Protein AF-A0A845PRW2-F1 (afdb_monomer)

Organism: NCBI:txid2681556

Sequence (77 aa):
MSLAYFNSLKLALDNNVTSISFPNISTGIYRFPKEKADKIAIQTIADFLTMTTKIKRVIFVCFDDENYQIYSGLLKQ

InterPro domains:
  IPR002589 Macro domain [PF01661] (4-41)
  IPR002589 Macro domain [PS51154] (1-77)
  IPR043472 Macro domain-like [G3DSA:3.40.220.10] (1-77)
  IPR043472 Macro domain-like [SSF52949] (4-76)

Secondary structure (DSSP, 8-state):
-HHHHHHHHHHHHHTT--EEEEE-TTSSTT---HHHHHHHHHHHHHHHHHT-SS--EEEEE-SSHHHHHHHHHHHT-

Foldseek 3Di:
DLVVLLVVVVVCVVVLNQEEEDEQPCCPPNVDPLLVSLVSNVVS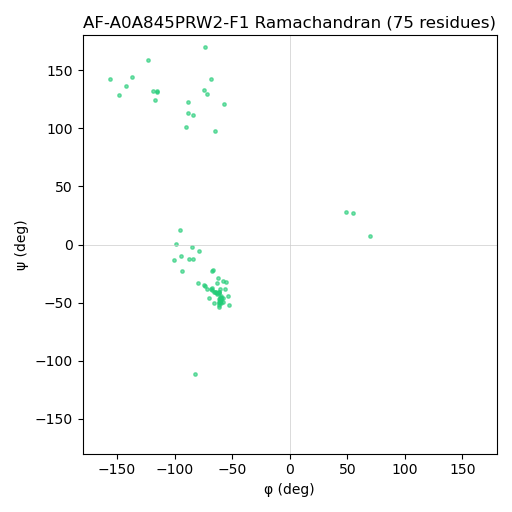NVVVCVVDPSHPYYHYDYPDVVSVVSNVVVVVD

Solvent-accessible surface area (backbone atoms only — not comparable to full-atom values): 4608 Å² total; per-residue (Å²): 113,50,66,59,56,50,52,52,51,50,53,32,53,78,67,70,40,39,66,51,76,42,65,75,71,57,48,61,97,69,63,42,60,57,73,62,46,52,50,42,49,51,51,45,50,53,59,54,50,74,78,42,80,65,58,75,44,79,42,80,48,58,91,48,70,68,56,41,52,50,52,54,61,65,72,73,110

Mean predicted aligned error: 3.89 Å

pLDDT: mean 89.04, std 8.97, range [54.12, 97.5]

Nearest PDB structures (foldseek):
  5cb3-assembly1_A  TM=9.776E-01  e=6.058E-06  Escherichia coli K-12
  5cms-assembly3_B  TM=9.708E-01  e=5.333E-06  Escherichia coli
  5lcc-assembly2_B  TM=9.664E-01  e=1.898E-04  Oceanobacillus iheyensis HTE831
  8rsl-assembly2_B  TM=9.169E-01  e=1.471E-04  Staphylococcus aureus
  3q71-assembly1_A  TM=9.268E-01  e=5.236E-03  Homo sapiens

Structure (mmCIF, N/CA/C/O backbone):
data_AF-A0A845PRW2-F1
#
_entry.id   AF-A0A845PRW2-F1
#
loop_
_atom_site.group_PDB
_atom_site.id
_atom_site.type_symbol
_atom_site.label_atom_id
_atom_site.label_alt_id
_atom_site.label_comp_id
_atom_site.label_asym_id
_atom_site.label_entity_id
_atom_site.label_seq_id
_atom_site.pdbx_PDB_ins_code
_atom_site.Cartn_x
_atom_site.Cartn_y
_atom_site.Cartn_z
_atom_site.occupancy
_atom_site.B_iso_or_equiv
_atom_site.auth_seq_id
_atom_site.auth_comp_id
_atom_site.auth_asym_id
_atom_site.a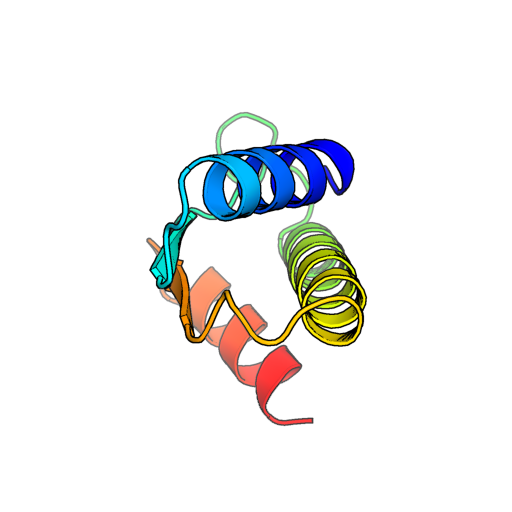uth_atom_id
_atom_site.pdbx_PDB_model_num
ATOM 1 N N . MET A 1 1 ? 9.618 10.214 -1.272 1.00 78.75 1 MET A N 1
ATOM 2 C CA . MET A 1 1 ? 8.786 9.018 -1.529 1.00 78.75 1 MET A CA 1
ATOM 3 C C . MET A 1 1 ? 7.958 8.644 -0.300 1.00 78.75 1 MET A C 1
ATOM 5 O O . MET A 1 1 ? 6.744 8.626 -0.420 1.00 78.75 1 MET A O 1
ATOM 9 N N . SER A 1 2 ? 8.560 8.477 0.885 1.00 86.94 2 SER A N 1
ATOM 10 C CA . SER A 1 2 ? 7.829 8.247 2.151 1.00 86.94 2 SER A CA 1
ATOM 11 C C . SER A 1 2 ? 6.758 9.307 2.459 1.00 86.94 2 SER A C 1
ATOM 13 O O . SER A 1 2 ? 5.625 8.953 2.761 1.00 86.94 2 SER A O 1
ATOM 15 N N . LEU A 1 3 ? 7.056 10.605 2.285 1.00 90.75 3 LEU A N 1
ATOM 16 C CA . LEU A 1 3 ? 6.067 11.671 2.525 1.00 90.75 3 LEU A CA 1
ATOM 17 C C . LEU A 1 3 ? 4.788 11.528 1.684 1.00 90.75 3 LEU A C 1
ATOM 19 O O . LEU A 1 3 ? 3.723 11.917 2.152 1.00 90.75 3 LEU A O 1
ATOM 23 N N . ALA A 1 4 ? 4.873 10.979 0.466 1.00 91.56 4 ALA A N 1
ATOM 24 C CA . ALA A 1 4 ? 3.693 10.778 -0.374 1.00 91.56 4 ALA A CA 1
ATOM 25 C C . ALA A 1 4 ? 2.752 9.746 0.263 1.00 91.56 4 ALA A C 1
ATOM 27 O O . ALA A 1 4 ? 1.582 10.042 0.481 1.00 91.56 4 ALA A O 1
ATOM 28 N N . TYR A 1 5 ? 3.285 8.586 0.657 1.00 93.75 5 TYR A N 1
ATOM 29 C CA . TYR A 1 5 ? 2.514 7.550 1.349 1.00 93.75 5 TYR A CA 1
ATOM 30 C C . TYR A 1 5 ? 1.953 8.044 2.686 1.00 93.75 5 TYR A C 1
ATOM 32 O O . TYR A 1 5 ? 0.761 7.887 2.942 1.00 93.75 5 TYR A O 1
ATOM 40 N N . PHE A 1 6 ? 2.780 8.698 3.508 1.00 95.31 6 PHE A N 1
ATOM 41 C CA . PHE A 1 6 ? 2.362 9.205 4.816 1.00 95.31 6 PHE A CA 1
ATOM 42 C C . PHE A 1 6 ? 1.226 10.230 4.705 1.00 95.31 6 PHE A C 1
ATOM 44 O O . PHE A 1 6 ? 0.203 10.097 5.374 1.00 95.31 6 PHE A O 1
ATOM 51 N N . ASN A 1 7 ? 1.367 11.235 3.834 1.00 96.44 7 ASN A N 1
ATOM 52 C CA . ASN A 1 7 ? 0.349 12.275 3.684 1.00 96.44 7 ASN A CA 1
ATOM 53 C C . ASN A 1 7 ? -0.949 11.725 3.081 1.00 96.44 7 ASN A C 1
ATOM 55 O O . ASN A 1 7 ? -2.028 12.120 3.516 1.00 96.44 7 ASN A O 1
ATOM 59 N N . SER A 1 8 ? -0.866 10.789 2.130 1.00 96.25 8 SER A N 1
ATOM 60 C CA . SER A 1 8 ? -2.050 10.112 1.591 1.00 96.25 8 SER A CA 1
ATOM 61 C C . SER A 1 8 ? -2.779 9.286 2.653 1.00 96.25 8 SER A C 1
ATOM 63 O O . SER A 1 8 ? -4.004 9.346 2.726 1.00 96.25 8 SER A O 1
ATOM 65 N N . LEU A 1 9 ? -2.051 8.554 3.502 1.00 96.44 9 LEU A N 1
ATOM 66 C CA . LEU A 1 9 ? -2.636 7.797 4.612 1.00 96.44 9 LEU A CA 1
ATOM 67 C C . LEU A 1 9 ? -3.258 8.711 5.670 1.00 96.44 9 LEU A C 1
ATOM 69 O O . LEU A 1 9 ? -4.353 8.432 6.153 1.00 96.44 9 LEU A O 1
ATOM 73 N N . LYS A 1 10 ? -2.597 9.825 5.994 1.00 97.12 10 LYS A N 1
ATOM 74 C CA . LYS A 1 10 ? -3.142 10.833 6.904 1.00 97.12 10 LYS A CA 1
ATOM 75 C C . LYS A 1 10 ? -4.445 11.421 6.361 1.00 97.12 10 LYS A C 1
ATOM 77 O O . LYS A 1 10 ? -5.441 11.441 7.072 1.00 97.12 10 LYS A O 1
ATOM 82 N N . LEU A 1 11 ? -4.470 11.805 5.085 1.00 97.50 11 LEU A N 1
ATOM 83 C CA . LEU A 1 11 ? -5.681 12.318 4.448 1.00 97.50 11 LEU A CA 1
ATOM 84 C C . LEU A 1 11 ? -6.804 11.269 4.432 1.00 97.50 11 LEU A C 1
ATOM 86 O O . LEU A 1 11 ? -7.959 11.602 4.689 1.00 97.50 11 LEU A O 1
ATOM 90 N N . ALA A 1 12 ? -6.476 10.003 4.166 1.00 96.56 12 ALA A N 1
ATOM 91 C CA . ALA A 1 12 ? -7.431 8.901 4.234 1.00 96.56 12 ALA A CA 1
ATOM 92 C C . ALA A 1 12 ? -8.018 8.751 5.649 1.00 96.56 12 ALA A C 1
ATOM 94 O O . ALA A 1 12 ? -9.235 8.645 5.803 1.00 96.56 12 ALA A O 1
ATOM 95 N N . LEU A 1 13 ? -7.169 8.814 6.678 1.00 96.06 13 LEU A N 1
ATOM 96 C CA . LEU A 1 13 ? -7.575 8.755 8.081 1.00 96.06 13 LEU A CA 1
ATOM 97 C C . LEU A 1 13 ? -8.513 9.912 8.458 1.00 96.06 13 LEU A C 1
ATOM 99 O O . LEU A 1 13 ? -9.558 9.668 9.064 1.00 96.06 13 LEU A O 1
ATOM 103 N N . ASP A 1 14 ? -8.166 11.138 8.062 1.00 96.88 14 ASP A N 1
ATOM 104 C CA . ASP A 1 14 ? -8.951 12.351 8.329 1.00 96.88 14 ASP A CA 1
ATOM 105 C C . ASP A 1 14 ? -10.341 12.292 7.664 1.00 96.88 14 ASP A C 1
ATOM 107 O O . ASP A 1 14 ? -11.314 12.830 8.189 1.00 96.88 14 ASP A O 1
ATOM 111 N N . ASN A 1 15 ? -10.459 11.568 6.545 1.00 97.44 15 ASN A N 1
ATOM 112 C CA . ASN A 1 15 ? -11.712 11.353 5.816 1.00 97.44 15 ASN A CA 1
ATOM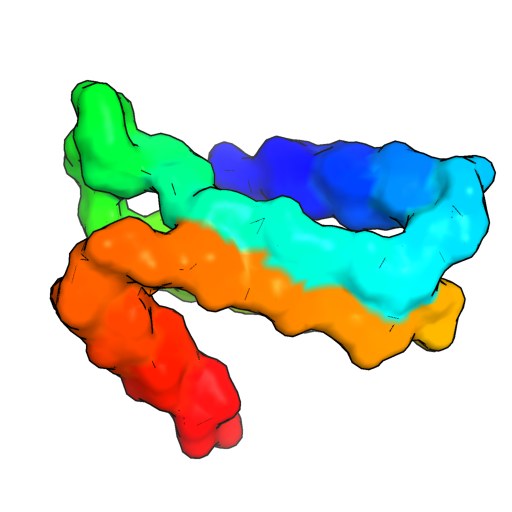 113 C C . ASN A 1 15 ? -12.430 10.040 6.187 1.00 97.44 15 ASN A C 1
ATOM 115 O O . ASN A 1 15 ? -13.359 9.629 5.495 1.00 97.44 15 ASN A O 1
ATOM 119 N N . ASN A 1 16 ? -12.024 9.367 7.271 1.00 95.50 16 ASN A N 1
ATOM 120 C CA . ASN A 1 16 ? -12.584 8.084 7.724 1.00 95.50 16 ASN A CA 1
ATOM 121 C C . ASN A 1 16 ? -12.557 6.965 6.660 1.00 95.50 16 ASN A C 1
ATOM 123 O O . ASN A 1 16 ? -13.366 6.034 6.692 1.00 95.50 16 ASN A O 1
ATOM 127 N N . VAL A 1 17 ? -11.611 7.027 5.725 1.00 97.00 17 VAL A N 1
ATOM 128 C CA . VAL A 1 17 ? -11.384 5.969 4.742 1.00 97.00 17 VAL A CA 1
ATOM 129 C C . VAL A 1 17 ? -10.762 4.767 5.448 1.00 97.00 17 VAL A C 1
ATOM 131 O O . VAL A 1 17 ? -9.764 4.883 6.155 1.00 97.00 17 VAL A O 1
ATOM 134 N N . THR A 1 18 ? -11.344 3.588 5.238 1.00 95.81 18 THR A N 1
ATOM 135 C CA . THR A 1 18 ? -10.886 2.342 5.876 1.00 95.81 18 THR A CA 1
ATOM 136 C C . THR A 1 18 ? -10.032 1.471 4.954 1.00 95.81 18 THR A C 1
ATOM 138 O O . THR A 1 18 ? -9.358 0.556 5.428 1.00 95.81 18 THR A O 1
ATOM 141 N N . SER A 1 19 ? -10.020 1.756 3.648 1.00 96.44 19 SER A N 1
ATOM 142 C CA . SER A 1 19 ? -9.227 1.028 2.658 1.00 96.44 19 SER A CA 1
ATOM 143 C C . SER A 1 19 ? -8.644 1.946 1.591 1.00 96.44 19 SER A C 1
ATOM 145 O O . SER A 1 19 ? -9.368 2.777 1.045 1.00 96.44 19 SER A O 1
ATOM 147 N N . ILE A 1 20 ? -7.375 1.749 1.237 1.00 96.06 20 ILE A N 1
ATOM 148 C CA . ILE A 1 20 ? -6.668 2.565 0.241 1.00 96.06 20 ILE A CA 1
ATOM 149 C C . ILE A 1 20 ? -5.835 1.692 -0.702 1.00 96.06 20 ILE A C 1
ATOM 151 O O . ILE A 1 20 ? -5.276 0.676 -0.291 1.00 96.06 20 ILE A O 1
ATOM 155 N N . SER A 1 21 ? -5.761 2.089 -1.973 1.00 95.25 21 SER A N 1
ATOM 156 C CA . SER A 1 21 ? -4.919 1.44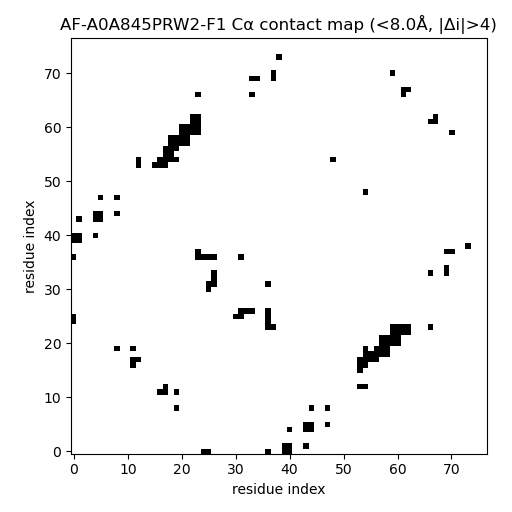3 -2.984 1.00 95.25 21 SER A CA 1
ATOM 157 C C . SER A 1 21 ? -3.835 2.409 -3.451 1.00 95.25 21 SER A C 1
ATOM 159 O O . SER A 1 21 ? -4.143 3.556 -3.775 1.00 95.25 21 SER A O 1
ATOM 161 N N . PHE A 1 22 ? -2.588 1.948 -3.503 1.00 93.81 22 PHE A N 1
ATOM 162 C CA . PHE A 1 22 ? -1.448 2.719 -3.991 1.00 93.81 22 PHE A CA 1
ATOM 163 C C . PHE A 1 22 ? -0.873 2.088 -5.262 1.00 93.81 22 PHE A C 1
ATOM 165 O O . PHE A 1 22 ? -0.611 0.885 -5.256 1.00 93.81 22 PHE A O 1
ATOM 172 N N . PRO A 1 23 ? -0.631 2.866 -6.332 1.00 89.94 23 PRO A N 1
ATOM 173 C CA . PRO A 1 23 ? 0.214 2.416 -7.434 1.00 89.94 23 PRO A CA 1
ATOM 174 C C . PRO A 1 23 ? 1.692 2.429 -7.012 1.00 89.94 23 PRO A C 1
A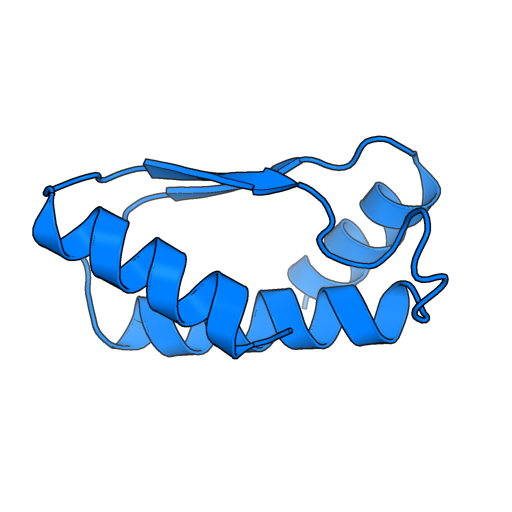TOM 176 O O . PRO A 1 23 ? 2.047 3.032 -5.997 1.00 89.94 23 PRO A O 1
ATOM 179 N N . ASN A 1 24 ? 2.579 1.852 -7.826 1.00 83.06 24 ASN A N 1
ATOM 180 C CA . ASN A 1 24 ? 4.022 2.034 -7.655 1.00 83.06 24 ASN A CA 1
ATOM 181 C C . ASN A 1 24 ? 4.420 3.507 -7.893 1.00 83.06 24 ASN A C 1
ATOM 183 O O . ASN A 1 24 ? 4.589 3.961 -9.029 1.00 83.06 24 ASN A O 1
ATOM 187 N N . ILE A 1 25 ? 4.561 4.283 -6.817 1.00 77.38 25 ILE A N 1
ATOM 188 C CA . ILE A 1 25 ? 4.940 5.698 -6.901 1.00 77.38 25 ILE A CA 1
ATOM 189 C C . ILE A 1 25 ? 6.435 5.810 -7.243 1.00 77.38 25 ILE A C 1
ATOM 191 O O . ILE A 1 25 ? 7.278 5.178 -6.614 1.00 77.38 25 ILE A O 1
ATOM 195 N N . SER A 1 26 ? 6.765 6.675 -8.209 1.00 73.19 26 SER A N 1
ATOM 196 C CA . SER A 1 26 ? 8.138 7.035 -8.619 1.00 73.19 26 SER A CA 1
ATOM 197 C C . SER A 1 26 ? 8.967 5.961 -9.352 1.00 73.19 26 SER A C 1
ATOM 199 O O . SER A 1 26 ? 10.134 6.219 -9.645 1.00 73.19 26 SER A O 1
ATOM 201 N N . THR A 1 27 ? 8.398 4.815 -9.732 1.00 64.62 27 THR A N 1
ATOM 202 C CA . THR A 1 27 ? 9.114 3.759 -10.488 1.00 64.62 27 THR A CA 1
ATOM 203 C C . THR A 1 27 ? 8.943 3.841 -12.012 1.00 64.62 27 THR A C 1
ATOM 205 O O . THR A 1 27 ? 9.656 3.161 -12.743 1.00 64.62 27 THR A O 1
ATOM 208 N N . GLY A 1 28 ? 8.035 4.693 -12.505 1.00 68.00 28 GLY A N 1
ATOM 209 C CA . GLY A 1 28 ? 7.825 4.951 -13.937 1.00 68.00 28 GLY A CA 1
ATOM 210 C C . GLY A 1 28 ? 8.818 5.968 -14.519 1.00 68.00 28 GLY A C 1
ATOM 211 O O . GLY A 1 28 ? 10.017 5.719 -14.603 1.00 68.00 28 GLY A O 1
ATOM 212 N N . ILE A 1 29 ? 8.330 7.158 -14.896 1.00 65.50 29 ILE A N 1
ATOM 213 C CA . ILE A 1 29 ? 9.130 8.218 -15.554 1.00 65.50 29 ILE A CA 1
ATOM 214 C C . ILE A 1 29 ? 10.375 8.614 -14.739 1.00 65.50 29 ILE A C 1
ATOM 216 O O . ILE A 1 29 ? 11.417 8.929 -15.309 1.00 65.50 29 ILE A O 1
ATOM 220 N N . TYR A 1 30 ? 10.288 8.552 -13.408 1.00 63.34 30 TYR A N 1
ATOM 221 C CA . TYR A 1 30 ? 11.363 8.954 -12.497 1.00 63.34 30 TYR A CA 1
ATOM 222 C C . TYR A 1 30 ? 12.489 7.917 -12.337 1.00 63.34 30 TYR A C 1
ATOM 224 O O . TYR A 1 30 ? 13.482 8.225 -11.682 1.00 63.34 30 TYR A O 1
ATOM 232 N N . ARG A 1 31 ? 12.356 6.716 -12.930 1.00 75.31 31 ARG A N 1
ATOM 233 C CA . ARG A 1 31 ? 13.377 5.645 -12.984 1.00 75.31 31 ARG A CA 1
ATOM 234 C C . ARG A 1 31 ? 14.038 5.304 -11.643 1.00 75.31 31 ARG A C 1
ATOM 236 O O . ARG A 1 31 ? 15.190 4.871 -11.605 1.00 75.31 31 ARG A O 1
ATOM 243 N N . PHE A 1 32 ? 13.336 5.508 -10.531 1.00 77.06 32 PHE A N 1
ATOM 244 C CA . PHE A 1 32 ? 13.877 5.164 -9.225 1.00 77.06 32 PHE A CA 1
ATOM 245 C C . PHE A 1 32 ? 13.984 3.634 -9.094 1.00 77.06 32 PHE A C 1
ATOM 247 O O . PHE A 1 32 ? 13.086 2.936 -9.572 1.00 77.06 32 PHE A O 1
ATOM 254 N N . PRO A 1 33 ? 15.036 3.087 -8.450 1.00 83.19 33 PRO A N 1
ATOM 255 C CA . PRO A 1 33 ? 15.182 1.640 -8.306 1.00 83.19 33 PRO A CA 1
ATOM 256 C C . PRO A 1 33 ? 13.969 1.008 -7.608 1.00 83.19 33 PRO A C 1
ATOM 258 O O . PRO A 1 33 ? 13.674 1.366 -6.464 1.00 83.19 33 PRO A O 1
ATOM 261 N N . LYS A 1 34 ? 13.301 0.062 -8.284 1.00 83.56 34 LYS A N 1
ATOM 262 C CA . LYS A 1 34 ? 12.040 -0.564 -7.840 1.00 83.56 34 LYS A CA 1
ATOM 263 C C . LYS A 1 34 ? 12.138 -1.135 -6.424 1.00 83.56 34 LYS A C 1
ATOM 265 O O . LYS A 1 34 ? 11.415 -0.696 -5.540 1.00 83.56 34 LYS A O 1
ATOM 270 N N . GLU A 1 35 ? 13.143 -1.968 -6.147 1.00 84.94 35 GLU A N 1
ATOM 271 C CA . GLU A 1 35 ? 13.340 -2.543 -4.805 1.00 84.94 35 GLU A CA 1
ATOM 272 C C . GLU A 1 35 ? 13.478 -1.498 -3.691 1.00 84.94 35 GLU A C 1
ATOM 274 O O . GLU A 1 35 ? 12.986 -1.693 -2.579 1.00 84.94 35 GLU A O 1
ATOM 279 N N . LYS A 1 36 ? 14.168 -0.381 -3.961 1.00 86.19 36 LYS A N 1
ATOM 280 C CA . LYS A 1 36 ? 14.310 0.695 -2.972 1.00 86.19 36 LYS A CA 1
ATOM 281 C C . LYS A 1 36 ? 12.989 1.437 -2.791 1.00 86.19 36 LYS A C 1
ATOM 283 O O . LYS A 1 36 ? 12.675 1.814 -1.664 1.00 86.19 36 LYS A O 1
ATOM 288 N N . ALA A 1 37 ? 12.238 1.657 -3.872 1.00 87.50 37 ALA A N 1
ATOM 289 C CA . ALA A 1 37 ? 10.926 2.292 -3.804 1.00 87.50 37 ALA A CA 1
ATOM 290 C C . ALA A 1 37 ? 9.961 1.466 -2.951 1.00 87.50 37 ALA A C 1
ATOM 292 O O . ALA A 1 37 ? 9.360 1.991 -2.013 1.00 87.50 37 ALA A O 1
ATOM 293 N N . ASP A 1 38 ? 9.885 0.169 -3.235 1.00 87.06 38 ASP A N 1
ATOM 294 C CA . ASP A 1 38 ? 8.928 -0.742 -2.617 1.00 87.06 38 ASP A CA 1
ATOM 295 C C . ASP A 1 38 ? 9.250 -0.950 -1.132 1.00 87.06 38 ASP A C 1
ATOM 297 O O . ASP A 1 38 ? 8.348 -0.902 -0.296 1.00 87.06 38 ASP A O 1
ATOM 301 N N . LYS A 1 39 ? 10.539 -1.033 -0.762 1.00 90.31 39 LYS A N 1
ATOM 302 C CA . LYS A 1 39 ? 10.972 -1.034 0.649 1.00 90.31 39 LYS A CA 1
ATOM 303 C C . LYS A 1 39 ? 10.547 0.233 1.390 1.00 90.31 39 LYS A C 1
ATOM 305 O O . LYS A 1 39 ? 10.012 0.141 2.491 1.00 90.31 39 LYS A O 1
ATOM 310 N N . ILE A 1 40 ? 10.752 1.414 0.795 1.00 91.38 40 ILE A N 1
ATOM 311 C CA . ILE A 1 40 ? 10.329 2.685 1.408 1.00 91.38 40 ILE A CA 1
ATOM 312 C C . ILE A 1 40 ? 8.804 2.722 1.561 1.00 91.38 40 ILE A C 1
ATOM 314 O O . ILE A 1 40 ? 8.310 3.171 2.598 1.00 91.38 40 ILE A O 1
ATOM 318 N N . ALA A 1 41 ? 8.063 2.259 0.551 1.00 91.81 41 ALA A N 1
ATOM 319 C CA . ALA A 1 41 ? 6.607 2.207 0.575 1.00 91.81 41 ALA A CA 1
ATOM 320 C C . ALA A 1 41 ? 6.095 1.308 1.708 1.00 91.81 41 ALA A C 1
ATOM 322 O O . ALA A 1 41 ? 5.327 1.773 2.550 1.00 91.81 41 ALA A O 1
ATOM 323 N N . ILE A 1 42 ? 6.564 0.056 1.759 1.00 92.88 42 ILE A N 1
ATOM 324 C CA . ILE A 1 42 ? 6.163 -0.927 2.771 1.00 92.88 42 ILE A CA 1
ATOM 325 C C . ILE A 1 42 ? 6.498 -0.420 4.168 1.00 92.88 42 ILE A C 1
ATOM 327 O O . ILE A 1 42 ? 5.603 -0.390 5.005 1.00 92.88 42 ILE A O 1
ATOM 331 N N . GLN A 1 43 ? 7.732 0.041 4.404 1.00 94.00 43 GLN A N 1
ATOM 332 C CA . GLN A 1 43 ? 8.141 0.523 5.724 1.00 94.00 43 GLN A CA 1
ATOM 333 C C . GLN A 1 43 ? 7.268 1.695 6.180 1.00 94.00 43 GLN A C 1
ATOM 335 O O . GLN A 1 43 ? 6.717 1.668 7.274 1.00 94.00 43 GLN A O 1
ATOM 340 N N . THR A 1 44 ? 7.062 2.690 5.309 1.00 94.88 44 THR A N 1
ATOM 341 C CA . THR A 1 44 ? 6.258 3.873 5.653 1.00 94.88 44 THR A CA 1
ATOM 342 C C . THR A 1 44 ? 4.812 3.499 5.986 1.00 94.88 44 THR A C 1
ATOM 344 O O . THR A 1 44 ? 4.226 4.047 6.919 1.00 94.88 44 THR A O 1
ATOM 347 N N . ILE A 1 45 ? 4.217 2.589 5.210 1.00 94.81 45 ILE A N 1
ATOM 348 C CA . ILE A 1 45 ? 2.837 2.148 5.419 1.00 94.81 45 ILE A CA 1
ATOM 349 C C . ILE A 1 45 ? 2.737 1.306 6.691 1.00 94.81 45 ILE A C 1
ATOM 351 O O . ILE A 1 45 ? 1.838 1.547 7.490 1.00 94.81 45 ILE A O 1
ATOM 355 N N . ALA A 1 46 ? 3.654 0.360 6.901 1.00 94.06 46 ALA A N 1
ATOM 356 C CA . ALA A 1 46 ? 3.688 -0.472 8.098 1.00 94.06 46 ALA A CA 1
ATOM 357 C C . ALA A 1 46 ? 3.803 0.390 9.361 1.00 94.06 46 ALA A C 1
ATOM 359 O O . ALA A 1 46 ? 2.963 0.262 10.252 1.00 94.06 46 ALA A O 1
ATOM 360 N N . ASP A 1 47 ? 4.750 1.333 9.387 1.00 95.44 47 ASP A N 1
ATOM 361 C CA . ASP A 1 47 ? 4.942 2.261 10.504 1.00 95.44 47 ASP A CA 1
ATOM 362 C C . ASP A 1 47 ? 3.667 3.066 10.781 1.00 95.44 47 ASP A C 1
ATOM 364 O O . ASP A 1 47 ? 3.216 3.148 11.922 1.00 95.44 47 ASP A O 1
ATOM 368 N N . PHE A 1 48 ? 3.020 3.599 9.740 1.00 96.19 48 PHE A N 1
ATOM 369 C CA . PHE A 1 48 ? 1.774 4.351 9.901 1.00 96.19 48 PHE A CA 1
ATOM 370 C C . PHE A 1 48 ? 0.630 3.486 10.449 1.00 96.19 48 PHE A C 1
ATOM 372 O O . PHE A 1 48 ? -0.138 3.940 11.299 1.00 96.19 48 PHE A O 1
ATOM 379 N N . LEU A 1 49 ? 0.499 2.240 9.985 1.00 94.75 49 LEU A N 1
ATOM 380 C CA . LEU A 1 49 ? -0.548 1.325 10.445 1.00 94.75 49 LEU A CA 1
ATOM 381 C C . LEU A 1 49 ? -0.372 0.924 11.918 1.00 94.75 49 LEU A C 1
ATOM 383 O O . LEU A 1 49 ? -1.360 0.593 12.567 1.00 94.75 49 LEU A O 1
ATOM 387 N N . THR A 1 50 ? 0.832 1.032 12.496 1.00 95.44 50 THR A N 1
ATOM 388 C CA . THR A 1 50 ? 1.005 0.862 13.953 1.00 95.44 50 THR A CA 1
ATOM 389 C C . THR A 1 50 ? 0.353 1.985 14.770 1.00 95.44 50 THR A C 1
ATOM 391 O O . THR A 1 50 ? 0.008 1.785 15.933 1.00 95.44 50 THR A O 1
ATOM 394 N N . MET A 1 51 ? 0.137 3.158 14.167 1.00 94.94 51 MET A N 1
ATOM 395 C CA . MET A 1 51 ? -0.411 4.340 14.840 1.00 94.94 51 MET A CA 1
ATOM 396 C C . MET A 1 51 ? -1.946 4.384 14.835 1.00 94.94 51 MET A C 1
ATOM 398 O O . MET A 1 51 ? -2.537 5.223 15.517 1.00 94.94 51 MET A O 1
ATOM 402 N N . THR A 1 52 ? -2.622 3.539 14.046 1.00 93.31 52 THR A N 1
ATOM 403 C CA . THR A 1 52 ? -4.084 3.576 13.911 1.00 93.31 52 THR A CA 1
ATOM 404 C C . THR A 1 52 ? -4.679 2.244 13.472 1.00 93.31 52 THR A C 1
ATOM 406 O O . THR A 1 52 ? -4.160 1.566 12.597 1.00 93.31 52 THR A O 1
ATOM 409 N N . THR A 1 53 ? -5.849 1.909 14.012 1.00 94.06 53 THR A N 1
ATOM 410 C CA . THR A 1 53 ? -6.637 0.730 13.611 1.00 94.06 53 THR A CA 1
ATOM 411 C C . THR A 1 53 ? -7.776 1.067 12.642 1.00 94.06 53 THR A C 1
ATOM 413 O O . THR A 1 53 ? -8.535 0.185 12.236 1.00 94.06 53 THR A O 1
ATOM 416 N N . LYS A 1 54 ? -7.935 2.348 12.267 1.00 95.88 54 LYS A N 1
ATOM 417 C CA . LYS A 1 54 ? -9.033 2.799 11.391 1.00 95.88 54 LYS A CA 1
ATOM 418 C C . LYS A 1 54 ? -8.833 2.383 9.932 1.00 95.88 54 LYS A C 1
ATOM 420 O O . LYS A 1 54 ? -9.808 2.052 9.258 1.00 95.88 54 LYS A O 1
ATOM 425 N N . ILE A 1 55 ? -7.587 2.378 9.454 1.00 96.94 55 ILE A N 1
ATOM 426 C CA . ILE A 1 55 ? -7.247 1.855 8.127 1.00 96.94 55 ILE A CA 1
ATOM 427 C C . ILE A 1 55 ? -7.073 0.344 8.256 1.00 96.94 55 ILE A C 1
ATOM 429 O O . ILE A 1 55 ? -6.138 -0.138 8.883 1.00 96.94 55 ILE A O 1
ATOM 433 N N . LYS A 1 56 ? -8.002 -0.402 7.664 1.00 94.81 56 LYS A N 1
ATOM 434 C CA . LYS A 1 56 ? -8.082 -1.865 7.759 1.00 94.81 56 LYS A CA 1
ATOM 435 C C . LYS A 1 56 ? -7.378 -2.570 6.611 1.00 94.81 56 LYS A C 1
ATOM 437 O O . LYS A 1 56 ? -7.054 -3.748 6.724 1.00 94.81 56 LYS A O 1
ATOM 442 N N . ARG A 1 57 ? -7.210 -1.887 5.476 1.00 95.06 57 ARG A N 1
ATOM 443 C CA . ARG A 1 57 ? -6.665 -2.504 4.269 1.00 95.06 57 ARG A CA 1
ATOM 444 C C . ARG A 1 57 ? -5.870 -1.513 3.434 1.00 95.06 57 ARG A C 1
ATOM 446 O O . ARG A 1 57 ? -6.380 -0.463 3.053 1.00 95.06 57 ARG A O 1
ATOM 453 N N . VAL A 1 58 ? -4.652 -1.903 3.084 1.00 95.62 58 VAL A N 1
ATOM 454 C CA . VAL A 1 58 ? -3.834 -1.220 2.082 1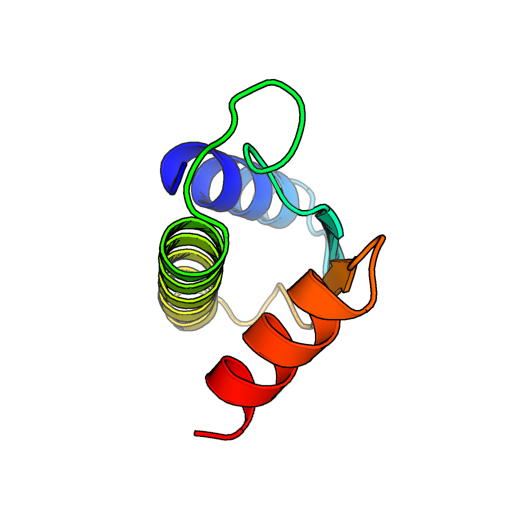.00 95.62 58 VAL A CA 1
ATOM 455 C C . VAL A 1 58 ? -3.551 -2.202 0.953 1.00 95.62 58 VAL A C 1
ATOM 457 O O . VAL A 1 58 ? -3.219 -3.358 1.208 1.00 95.62 58 VAL A O 1
ATOM 460 N N . ILE A 1 59 ? -3.743 -1.766 -0.290 1.00 94.19 59 ILE A N 1
ATOM 461 C CA . ILE A 1 59 ? -3.533 -2.579 -1.490 1.00 94.19 59 ILE A CA 1
ATOM 462 C C . ILE A 1 59 ? -2.410 -1.947 -2.308 1.00 94.19 59 ILE A C 1
ATOM 464 O O . ILE A 1 59 ? -2.499 -0.781 -2.690 1.00 94.19 59 ILE A O 1
ATOM 468 N N . PHE A 1 60 ? -1.373 -2.725 -2.603 1.00 92.94 60 PHE A N 1
ATOM 469 C CA . PHE A 1 60 ? -0.338 -2.344 -3.559 1.00 92.94 60 PHE A CA 1
ATOM 470 C C . PHE A 1 60 ? -0.757 -2.796 -4.955 1.00 92.94 60 PHE A C 1
ATOM 472 O O . PHE A 1 60 ? -0.865 -3.992 -5.226 1.00 92.94 60 PHE A O 1
ATOM 479 N N . VAL A 1 61 ? -1.033 -1.835 -5.830 1.00 91.56 61 VAL A N 1
ATOM 480 C CA . VAL A 1 61 ? -1.433 -2.084 -7.214 1.00 91.56 61 VAL A CA 1
ATOM 481 C C . VAL A 1 61 ? -0.173 -2.134 -8.067 1.00 91.56 61 VAL A C 1
ATOM 483 O O . VAL A 1 61 ? 0.395 -1.097 -8.406 1.00 91.56 61 VAL A O 1
ATOM 486 N N . CYS A 1 62 ? 0.255 -3.353 -8.390 1.00 89.56 62 CYS A N 1
ATOM 487 C CA . CYS A 1 62 ? 1.399 -3.606 -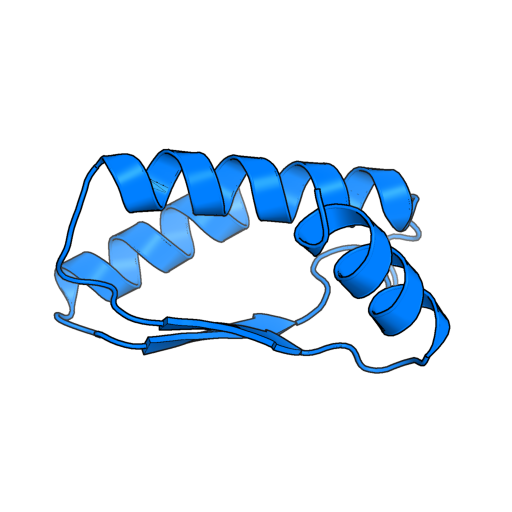9.260 1.00 89.56 62 CYS A CA 1
ATOM 488 C C . CYS A 1 62 ? 0.934 -3.657 -10.717 1.00 89.56 62 CYS A C 1
ATOM 490 O O . CYS A 1 62 ? 0.051 -4.444 -11.051 1.00 89.56 62 CYS A O 1
ATOM 492 N N . PHE A 1 63 ? 1.509 -2.808 -11.572 1.00 86.44 63 PHE A N 1
ATOM 493 C CA . PHE A 1 63 ? 1.178 -2.786 -13.002 1.00 86.44 63 PHE A CA 1
ATOM 494 C C . PHE A 1 63 ? 1.882 -3.895 -13.795 1.00 86.44 63 PHE A C 1
ATOM 496 O O . PHE A 1 63 ? 1.331 -4.393 -14.771 1.00 86.44 63 PHE A O 1
ATOM 503 N N . ASP A 1 64 ? 3.096 -4.265 -13.383 1.00 85.38 64 ASP A N 1
ATOM 504 C CA . ASP A 1 64 ? 3.913 -5.289 -14.031 1.00 85.38 64 ASP A CA 1
ATOM 505 C C . ASP A 1 64 ? 4.293 -6.413 -13.055 1.00 85.38 64 ASP A C 1
ATOM 507 O O . ASP A 1 64 ? 4.274 -6.240 -11.829 1.00 85.38 64 ASP A O 1
ATOM 511 N N . ASP A 1 65 ? 4.639 -7.572 -13.620 1.00 87.31 65 ASP A N 1
ATOM 512 C CA . ASP A 1 65 ? 5.010 -8.764 -12.854 1.00 87.31 65 ASP A CA 1
ATOM 513 C C . ASP A 1 65 ? 6.274 -8.541 -12.019 1.00 87.31 65 ASP A C 1
ATOM 515 O O . ASP A 1 65 ? 6.383 -9.068 -10.917 1.00 87.31 65 ASP A O 1
ATOM 519 N N . GLU A 1 66 ? 7.221 -7.733 -12.501 1.00 87.19 66 GLU A N 1
ATOM 520 C CA . GLU A 1 66 ? 8.466 -7.443 -11.784 1.00 87.19 66 GLU A CA 1
ATOM 521 C C . GLU A 1 66 ? 8.187 -6.763 -10.434 1.00 87.19 66 GLU A C 1
ATOM 523 O O . GLU A 1 66 ? 8.648 -7.237 -9.396 1.00 87.19 66 GLU A O 1
ATOM 528 N N . ASN A 1 67 ? 7.374 -5.702 -10.423 1.00 85.69 67 ASN A N 1
ATOM 529 C CA . ASN A 1 67 ? 6.946 -5.038 -9.192 1.00 85.69 67 ASN A CA 1
ATOM 530 C C . ASN A 1 67 ? 6.149 -5.997 -8.300 1.00 85.69 67 ASN A C 1
ATOM 532 O O . ASN A 1 67 ? 6.352 -6.019 -7.087 1.00 85.69 67 ASN A O 1
ATOM 536 N N . TYR A 1 68 ? 5.273 -6.822 -8.886 1.00 89.56 68 TYR A N 1
ATOM 537 C CA . TYR A 1 68 ? 4.521 -7.813 -8.118 1.00 89.56 68 TYR A CA 1
ATOM 538 C C . TYR A 1 68 ? 5.446 -8.797 -7.390 1.00 89.56 68 TYR A C 1
ATOM 540 O O . TYR A 1 68 ? 5.246 -9.060 -6.202 1.00 89.56 68 TYR A O 1
ATOM 548 N N . GLN A 1 69 ? 6.482 -9.308 -8.063 1.00 90.56 69 GLN A N 1
ATOM 549 C CA . GLN A 1 69 ? 7.443 -10.225 -7.447 1.00 90.56 69 GLN A CA 1
ATOM 550 C C . GLN A 1 69 ? 8.241 -9.550 -6.327 1.00 90.56 69 GLN A C 1
ATOM 552 O O . GLN A 1 69 ? 8.416 -10.153 -5.266 1.00 90.56 69 GLN A O 1
ATOM 557 N N . ILE A 1 70 ? 8.665 -8.295 -6.517 1.00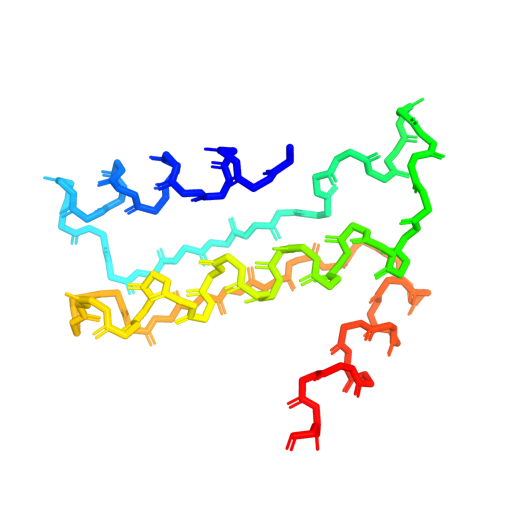 88.50 70 ILE A N 1
ATOM 558 C CA . ILE A 1 70 ? 9.372 -7.527 -5.483 1.00 88.50 70 ILE A CA 1
ATOM 559 C C . ILE A 1 70 ? 8.475 -7.347 -4.250 1.00 88.50 70 ILE A C 1
ATOM 561 O O . ILE A 1 70 ? 8.871 -7.727 -3.146 1.00 88.50 70 ILE A O 1
ATOM 565 N N . TYR A 1 71 ? 7.243 -6.856 -4.423 1.00 88.94 71 TYR A N 1
ATOM 566 C CA . TYR A 1 71 ? 6.292 -6.697 -3.317 1.00 88.94 71 TYR A CA 1
ATOM 567 C C . TYR A 1 71 ? 5.965 -8.023 -2.626 1.00 88.94 71 TYR A C 1
ATOM 569 O O . TYR A 1 71 ? 5.984 -8.096 -1.398 1.00 88.94 71 TYR A O 1
ATOM 577 N N . SER A 1 72 ? 5.696 -9.083 -3.394 1.00 88.62 72 SER A N 1
ATOM 578 C CA . SER A 1 72 ? 5.418 -10.416 -2.850 1.00 88.62 72 SER A CA 1
ATOM 579 C C . SER A 1 72 ? 6.603 -10.956 -2.045 1.00 88.62 72 SER A C 1
ATOM 581 O O . SER A 1 72 ? 6.395 -11.601 -1.021 1.00 88.62 72 SER A O 1
ATOM 583 N N . GLY A 1 73 ? 7.840 -10.722 -2.486 1.00 90.31 73 GLY A N 1
ATOM 584 C CA . GLY A 1 73 ? 9.037 -11.135 -1.753 1.00 90.31 73 GLY A CA 1
ATOM 585 C C . GLY A 1 73 ? 9.228 -10.366 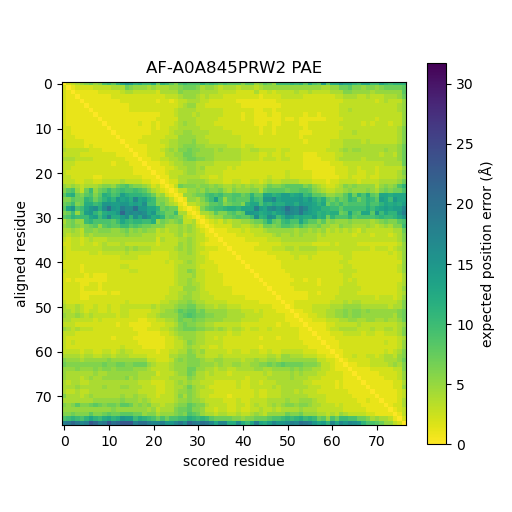-0.444 1.00 90.31 73 GLY A C 1
ATOM 586 O O . GLY A 1 73 ? 9.596 -10.961 0.567 1.00 90.31 73 GLY A O 1
ATOM 587 N N . LEU A 1 74 ? 8.944 -9.061 -0.447 1.00 87.75 74 LEU A N 1
ATOM 588 C CA . LEU A 1 74 ? 9.093 -8.201 0.729 1.00 87.75 74 LEU A CA 1
ATOM 589 C C . LEU A 1 74 ? 7.997 -8.424 1.783 1.00 87.75 74 LEU A C 1
ATOM 591 O O . LEU A 1 74 ? 8.286 -8.324 2.968 1.00 87.75 74 LEU A O 1
ATOM 595 N N . LEU A 1 75 ? 6.761 -8.732 1.373 1.00 85.31 75 LEU A N 1
ATOM 596 C CA . LEU A 1 75 ? 5.619 -8.927 2.282 1.00 85.31 75 LEU A CA 1
ATOM 597 C C . LEU A 1 75 ? 5.511 -10.341 2.877 1.00 85.31 75 LEU A C 1
ATOM 599 O O . LEU A 1 75 ? 4.697 -10.556 3.770 1.00 85.31 75 LEU A O 1
ATOM 603 N N . LYS A 1 76 ? 6.263 -11.317 2.358 1.00 78.38 76 LYS A N 1
ATOM 604 C CA . LYS A 1 76 ? 6.288 -12.699 2.876 1.00 78.38 76 LYS A CA 1
ATOM 605 C C . LYS A 1 76 ? 7.260 -12.903 4.049 1.00 78.38 76 LYS A C 1
ATOM 607 O O . LYS A 1 76 ? 7.357 -14.028 4.533 1.00 78.38 76 LYS A O 1
ATOM 612 N N . GLN A 1 77 ? 7.991 -11.863 4.450 1.00 54.12 77 GLN A N 1
ATOM 613 C CA . GLN A 1 77 ? 8.834 -11.851 5.652 1.00 54.12 77 GLN A CA 1
ATOM 614 C C . GLN A 1 77 ? 8.012 -11.458 6.875 1.00 54.12 77 GLN A C 1
ATOM 616 O O . GLN A 1 77 ? 8.286 -12.039 7.946 1.00 54.12 77 GLN A O 1
#

Radius of gyration: 12.3 Å; Cα contacts (8 Å, |Δi|>4): 78; chains: 1; bounding box: 28×25×30 Å